Protein AF-0000000067513183 (afdb_homodimer)

Secondary structure (DSSP, 8-state):
---HHHHHHHHHHHHHHHHHHH-EEEEEEETTTTTT---TT--EEEEEEESS--STHHHHHHHHHHHHHTS-EEEEEEEE--THHHHTT-/---HHHHHHHHHHHHHHHHHHH-EEEEEEETTTTTT---TT--EEEEEEESS--STHHHHHHHHHHHHHTS-EEEEEEEE--THHHHTT-

Nearest PDB structures (foldseek):
  8xeh-assembly1_E  TM=6.436E-01  e=5.125E-04  Legionella pneumophila
  8xeo-assembly1_A  TM=6.602E-01  e=3.739E-03  Legionella pneumophila
  1no5-assembly2_B  TM=5.401E-01  e=9.496E-04  Haemophilus influenzae
  2rff-assembly1_A  TM=5.497E-01  e=1.433E-03  Saccharolobus solfataricus P2
  4ebk-assembly1_B  TM=4.570E-01  e=1.074E-01  Pseudomonas aeruginosa

pLDDT: m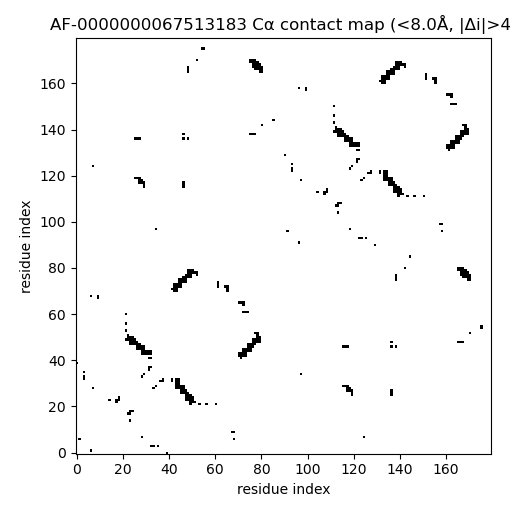ean 87.66, std 16.8, range [27.77, 97.88]

Sequence (180 aa):
MRTLGEILSILARHKPELRARFGVRELAIFGSYARGEATPVSDVDILVALERPLGWEIVDLRDYLEALLGLPVDLLTGTPWSKRSLSRAGMRTLGEILSILARHKPELRARFGVRELAIFGSYARGEATPVSDVDILVALERPLGWEIVDLRDYLEALLGLPVDLLTGTPWSKRSLSRAG

Organism: Thermus thermophilus (strain ATCC 27634 / DSM 579 / HB8) (NCBI:txid300852)

Structure (mmCIF, N/CA/C/O backbone):
data_AF-0000000067513183-model_v1
#
loop_
_entity.id
_entity.type
_entity.pdbx_description
1 polymer Nucleotidyltransferase
#
loop_
_atom_site.group_PDB
_atom_site.id
_atom_site.type_symbol
_atom_site.label_atom_id
_atom_site.label_alt_id
_atom_site.label_comp_id
_atom_site.label_asym_id
_atom_site.label_entity_id
_atom_site.label_seq_id
_atom_site.pdbx_PDB_ins_code
_atom_site.Cartn_x
_atom_site.Cartn_y
_atom_site.Cartn_z
_atom_site.occupancy
_atom_site.B_iso_or_equiv
_atom_site.auth_seq_id
_atom_site.auth_comp_id
_atom_site.auth_asym_id
_atom_site.auth_atom_id
_atom_site.pdbx_PDB_model_num
ATOM 1 N N . MET A 1 1 ? 0.738 1.25 22.672 1 76.19 1 MET A N 1
ATOM 2 C CA . MET A 1 1 ? 0.896 0.688 21.328 1 76.19 1 MET A CA 1
ATOM 3 C C . MET A 1 1 ? -0.349 0.935 20.484 1 76.19 1 MET A C 1
ATOM 5 O O . MET A 1 1 ? -1.473 0.796 20.969 1 76.19 1 MET A O 1
ATOM 9 N N . ARG A 1 2 ? -0.093 1.589 19.328 1 88.5 2 ARG A N 1
ATOM 10 C CA . ARG A 1 2 ? -1.256 1.903 18.516 1 88.5 2 ARG A CA 1
ATOM 11 C C . ARG A 1 2 ? -1.745 0.669 17.766 1 88.5 2 ARG A C 1
ATOM 13 O O . ARG A 1 2 ? -0.941 -0.153 17.312 1 88.5 2 ARG A O 1
ATOM 20 N N . THR A 1 3 ? -2.982 0.467 17.766 1 91 3 THR A N 1
ATOM 21 C CA . THR A 1 3 ? -3.559 -0.626 16.984 1 91 3 THR A CA 1
ATOM 22 C C . THR A 1 3 ? -3.629 -0.26 15.5 1 91 3 THR A C 1
ATOM 24 O O . THR A 1 3 ? -3.527 0.914 15.141 1 91 3 THR A O 1
ATOM 27 N N . LEU A 1 4 ? -3.725 -1.276 14.68 1 92 4 LEU A N 1
ATOM 28 C CA . LEU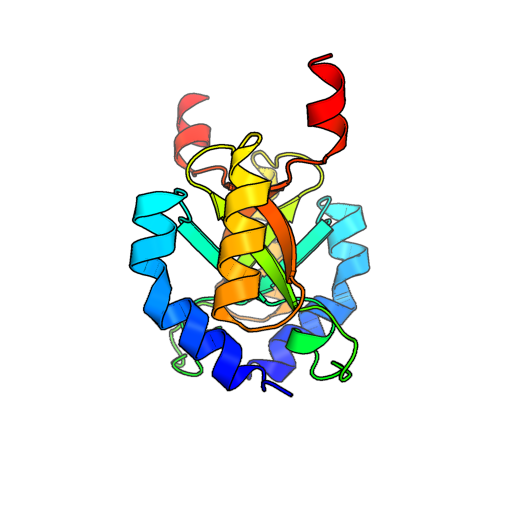 A 1 4 ? -3.852 -1.048 13.25 1 92 4 LEU A CA 1
ATOM 29 C C . LEU A 1 4 ? -5.062 -0.171 12.945 1 92 4 LEU A C 1
ATOM 31 O O . LEU A 1 4 ? -4.98 0.736 12.109 1 92 4 LEU A O 1
ATOM 35 N N . GLY A 1 5 ? -6.152 -0.439 13.602 1 92.44 5 GLY A N 1
ATOM 36 C CA . GLY A 1 5 ? -7.359 0.354 13.414 1 92.44 5 GLY A CA 1
ATOM 37 C C . GLY A 1 5 ? -7.156 1.827 13.719 1 92.44 5 GLY A C 1
ATOM 38 O O . GLY A 1 5 ? -7.66 2.689 12.992 1 92.44 5 GLY A O 1
ATOM 39 N N . GLU A 1 6 ? -6.496 2.123 14.789 1 94.25 6 GLU A N 1
ATOM 40 C CA . GLU A 1 6 ? -6.215 3.502 15.18 1 94.25 6 GLU A CA 1
ATOM 41 C C . GLU A 1 6 ? -5.328 4.195 14.148 1 94.25 6 GLU A C 1
ATOM 43 O O . GLU A 1 6 ? -5.562 5.355 13.805 1 94.25 6 GLU A O 1
ATOM 48 N N . ILE A 1 7 ? -4.289 3.488 13.727 1 95.75 7 ILE A N 1
ATOM 49 C CA . ILE A 1 7 ? -3.365 4.031 12.742 1 95.75 7 ILE A CA 1
ATOM 50 C C . ILE A 1 7 ? -4.117 4.363 11.453 1 95.75 7 ILE A C 1
ATOM 52 O O . ILE A 1 7 ? -3.977 5.461 10.914 1 95.75 7 ILE A O 1
ATOM 56 N N . LEU A 1 8 ? -4.941 3.443 11.023 1 94.62 8 LEU A N 1
ATOM 57 C CA . LEU A 1 8 ? -5.707 3.639 9.797 1 94.62 8 LEU A CA 1
ATOM 58 C C . LEU A 1 8 ? -6.672 4.809 9.938 1 94.62 8 LEU A C 1
ATOM 60 O O . LEU A 1 8 ? -6.867 5.578 8.992 1 94.62 8 LEU A O 1
ATOM 64 N N . SER A 1 9 ? -7.234 4.926 11.07 1 94.88 9 SER A N 1
ATOM 65 C CA . SER A 1 9 ? -8.156 6.027 11.336 1 94.88 9 SER A CA 1
ATOM 66 C C . SER A 1 9 ? -7.445 7.371 11.25 1 94.88 9 SER A C 1
ATOM 68 O O . SER A 1 9 ? -7.957 8.312 10.641 1 94.88 9 SER A O 1
ATOM 70 N N . ILE A 1 10 ? -6.309 7.422 11.875 1 96.38 10 ILE A N 1
ATOM 71 C CA . ILE A 1 10 ? -5.523 8.648 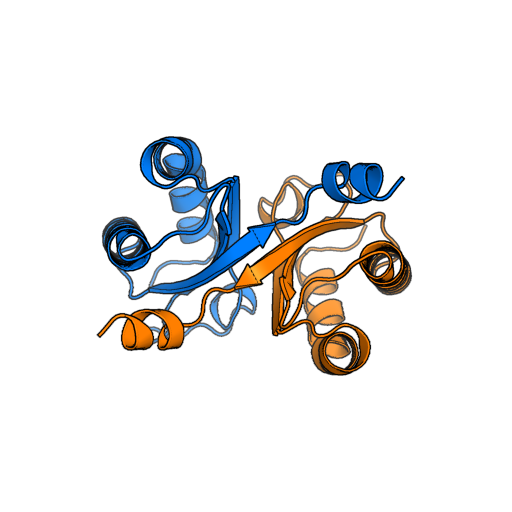11.867 1 96.38 10 ILE A CA 1
ATOM 72 C C . ILE A 1 10 ? -5.129 9 10.438 1 96.38 10 ILE A C 1
ATOM 74 O O . ILE A 1 10 ? -5.285 10.148 10 1 96.38 10 ILE A O 1
ATOM 78 N N . LEU A 1 11 ? -4.641 8.031 9.688 1 96.31 11 LEU A N 1
ATOM 79 C CA . LEU A 1 11 ? -4.211 8.258 8.312 1 96.31 11 LEU A CA 1
ATOM 80 C C . LEU A 1 11 ? -5.387 8.703 7.441 1 96.31 11 LEU A C 1
ATOM 82 O O . LEU A 1 11 ? -5.246 9.609 6.617 1 96.31 11 LEU A O 1
ATOM 86 N N . ALA A 1 12 ? -6.488 8.094 7.633 1 94.44 12 ALA A N 1
ATOM 87 C CA . ALA A 1 12 ? -7.684 8.438 6.867 1 94.44 12 ALA A CA 1
ATOM 88 C C . ALA A 1 12 ? -8.109 9.875 7.141 1 94.44 12 ALA A C 1
ATOM 90 O O . ALA A 1 12 ? -8.492 10.602 6.219 1 94.44 12 ALA A O 1
ATOM 91 N N . ARG A 1 13 ? -8.023 10.25 8.336 1 96.12 13 ARG A N 1
ATOM 92 C CA . ARG A 1 13 ? -8.414 11.594 8.758 1 96.12 13 ARG A CA 1
ATOM 93 C C . ARG A 1 13 ? -7.48 12.648 8.164 1 96.12 13 ARG A C 1
ATOM 95 O O . ARG A 1 13 ? -7.91 13.758 7.855 1 96.12 13 ARG A O 1
ATOM 102 N N . HIS A 1 14 ? -6.316 12.344 7.941 1 97.44 14 HIS A N 1
ATOM 103 C CA . HIS A 1 14 ? -5.328 13.328 7.5 1 97.44 14 HIS A CA 1
ATOM 104 C C . HIS A 1 14 ? -4.992 13.141 6.023 1 97.44 14 HIS A C 1
ATOM 106 O O . HIS A 1 14 ? -4.09 13.797 5.5 1 97.44 14 HIS A O 1
ATOM 112 N N . LYS A 1 15 ? -5.66 12.273 5.375 1 96.31 15 LYS A N 1
ATOM 113 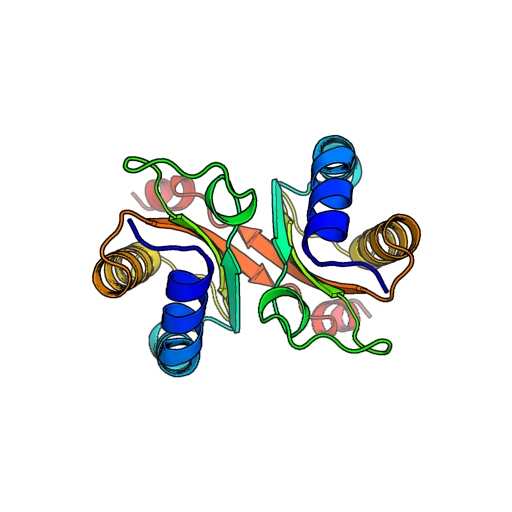C CA . LYS A 1 15 ? -5.41 11.969 3.967 1 96.31 15 LYS A CA 1
ATOM 114 C C . LYS A 1 15 ? -5.539 13.227 3.107 1 96.31 15 LYS A C 1
ATOM 116 O O . LYS A 1 15 ? -4.703 13.469 2.236 1 96.31 15 LYS A O 1
ATOM 121 N N . PRO A 1 16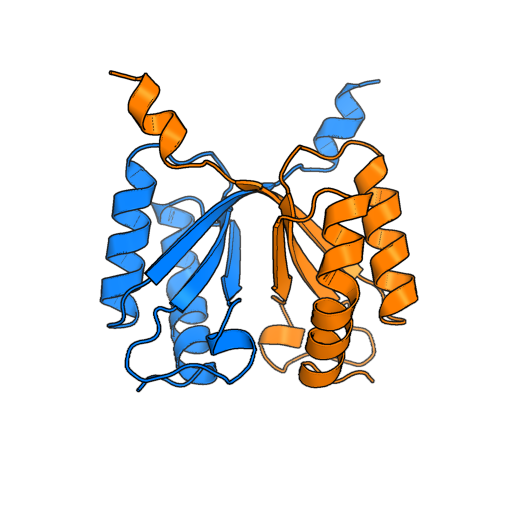 ? -6.602 14.086 3.326 1 96.69 16 PRO A N 1
ATOM 122 C CA . PRO A 1 16 ? -6.707 15.305 2.523 1 96.69 16 PRO A CA 1
ATOM 123 C C . PRO A 1 16 ? -5.488 16.203 2.668 1 96.69 16 PRO A C 1
ATOM 125 O O . PRO A 1 16 ? -5.031 16.797 1.684 1 96.69 16 PRO A O 1
ATOM 128 N N . GLU A 1 17 ? -5 16.25 3.824 1 97.25 17 GLU A N 1
ATOM 129 C CA . GLU A 1 17 ? -3.816 17.078 4.066 1 97.25 17 GLU A CA 1
ATOM 130 C C . GLU A 1 17 ? -2.58 16.469 3.41 1 97.25 17 GLU A C 1
ATOM 132 O O . GLU A 1 17 ? -1.762 17.188 2.83 1 97.25 17 GLU A O 1
ATOM 137 N N . LEU A 1 18 ? -2.428 15.164 3.527 1 97.44 18 LEU A N 1
ATOM 138 C CA . LEU A 1 18 ? -1.316 14.445 2.91 1 97.44 18 LEU A CA 1
ATOM 139 C C . LEU A 1 18 ? -1.331 14.625 1.396 1 97.44 18 LEU A C 1
ATOM 141 O O . LEU A 1 18 ? -0.277 14.781 0.775 1 97.44 18 LEU A O 1
ATOM 145 N N . ARG A 1 19 ? -2.51 14.633 0.856 1 96.38 19 ARG A N 1
ATOM 146 C CA . ARG A 1 19 ? -2.66 14.852 -0.579 1 96.38 19 ARG A CA 1
ATOM 147 C C . ARG A 1 19 ? -2.283 16.281 -0.962 1 96.38 19 ARG A C 1
ATOM 149 O O . ARG A 1 19 ? -1.533 16.484 -1.918 1 96.38 19 ARG A O 1
ATOM 156 N N . ALA A 1 20 ? -2.787 17.188 -0.253 1 96.88 20 ALA A N 1
ATOM 157 C CA . ALA A 1 20 ? -2.574 18.594 -0.555 1 96.88 20 ALA A CA 1
ATOM 158 C C . ALA A 1 20 ? -1.106 18.984 -0.386 1 96.88 20 ALA A C 1
ATOM 160 O O . ALA A 1 20 ? -0.544 19.688 -1.221 1 96.88 20 ALA A O 1
ATOM 161 N N . ARG A 1 21 ? -0.475 18.438 0.611 1 95.88 21 ARG A N 1
ATOM 162 C CA . ARG A 1 21 ? 0.87 18.875 0.971 1 95.88 21 ARG A CA 1
ATOM 163 C C . ARG A 1 21 ? 1.926 18.047 0.24 1 95.88 21 ARG A C 1
ATOM 165 O O . ARG A 1 21 ? 2.971 18.578 -0.148 1 95.88 21 ARG A O 1
ATOM 172 N N . PHE A 1 22 ? 1.675 16.781 0.063 1 95.38 22 PHE A N 1
ATOM 173 C CA . PHE A 1 22 ? 2.744 15.906 -0.405 1 95.38 22 PHE A CA 1
ATOM 174 C C . PHE A 1 22 ? 2.344 15.203 -1.7 1 95.38 22 PHE A C 1
ATOM 176 O O . PHE A 1 22 ? 3.152 14.5 -2.305 1 95.38 22 PHE A O 1
ATOM 183 N N . GLY A 1 23 ? 1.113 15.367 -2.127 1 95.06 23 GLY A N 1
ATOM 184 C CA . GLY A 1 23 ? 0.663 14.711 -3.342 1 95.06 23 GLY A CA 1
ATOM 185 C C . GLY A 1 23 ? 0.377 13.234 -3.146 1 95.06 23 GLY A C 1
ATOM 186 O O . GLY A 1 23 ? 0.542 12.438 -4.074 1 95.06 23 GLY A O 1
ATOM 187 N N . VAL A 1 24 ? -0.016 12.906 -1.958 1 95.44 24 VAL A N 1
ATOM 188 C CA . VAL A 1 24 ? -0.335 11.508 -1.664 1 95.44 24 VAL A CA 1
ATOM 189 C C . VAL A 1 24 ? -1.677 11.141 -2.295 1 95.44 24 VAL A C 1
ATOM 191 O O . VAL A 1 24 ? -2.715 11.703 -1.933 1 95.44 24 VAL A O 1
ATOM 194 N N . ARG A 1 25 ? -1.65 10.258 -3.236 1 94.5 25 ARG A N 1
ATOM 195 C CA . ARG A 1 25 ? -2.881 9.789 -3.865 1 94.5 25 ARG A CA 1
ATOM 196 C C . ARG A 1 25 ? -3.561 8.727 -3.01 1 94.5 25 ARG A C 1
ATOM 198 O O . ARG A 1 25 ? -4.777 8.773 -2.805 1 94.5 25 ARG A O 1
ATOM 205 N N . GLU A 1 26 ? -2.752 7.773 -2.635 1 94.88 26 GLU A N 1
ATOM 206 C CA . GLU A 1 26 ? -3.223 6.691 -1.773 1 94.88 26 GLU A CA 1
ATOM 207 C C . GLU A 1 26 ? -2.113 6.203 -0.846 1 94.88 26 GLU A C 1
ATOM 209 O O . GLU A 1 26 ? -0.931 6.418 -1.116 1 94.88 26 GLU A O 1
ATOM 214 N N . LEU A 1 27 ? -2.537 5.648 0.273 1 95.81 27 LEU A N 1
ATOM 215 C CA . LEU A 1 27 ? -1.571 5.031 1.175 1 95.81 27 LEU A CA 1
ATOM 216 C C . LEU A 1 27 ? -2.152 3.779 1.823 1 95.81 27 LEU A C 1
ATOM 218 O O . LEU A 1 27 ? -3.363 3.691 2.035 1 95.81 27 LEU A O 1
ATOM 222 N N . ALA A 1 28 ? -1.369 2.824 2.129 1 96.38 28 ALA A N 1
ATOM 223 C CA . ALA A 1 28 ? -1.767 1.55 2.721 1 96.38 28 ALA A CA 1
ATOM 224 C C . ALA A 1 28 ? -0.684 1.019 3.656 1 96.38 28 ALA A C 1
ATOM 226 O O . ALA A 1 28 ? 0.505 1.261 3.441 1 96.38 28 ALA A O 1
ATOM 227 N N . ILE A 1 29 ? -1.144 0.32 4.668 1 96.12 29 ILE A N 1
ATOM 228 C CA . ILE A 1 29 ? -0.232 -0.25 5.652 1 96.12 29 ILE A CA 1
ATOM 229 C C . ILE A 1 29 ? 0.181 -1.655 5.223 1 96.12 29 ILE A C 1
ATOM 231 O O . ILE A 1 29 ? -0.641 -2.424 4.719 1 96.12 29 ILE A O 1
ATOM 235 N N . PHE A 1 30 ? 1.454 -2.002 5.367 1 95.19 30 PHE A N 1
ATOM 236 C CA . PHE A 1 30 ? 1.949 -3.355 5.145 1 95.19 30 PHE A CA 1
ATOM 237 C C . PHE A 1 30 ? 2.969 -3.742 6.211 1 95.19 30 PHE A C 1
ATOM 239 O O . PHE A 1 30 ? 3.172 -3.006 7.18 1 95.19 30 PHE A O 1
ATOM 246 N N . GLY A 1 31 ? 3.514 -4.922 6.102 1 92.62 31 GLY A N 1
ATOM 247 C CA . GLY A 1 31 ? 4.488 -5.352 7.09 1 92.62 31 GLY A CA 1
ATOM 248 C C . GLY A 1 31 ? 3.857 -5.953 8.328 1 92.62 31 GLY A C 1
ATOM 249 O O . GLY A 1 31 ? 2.824 -6.617 8.242 1 92.62 31 GLY A O 1
ATOM 250 N N . SER A 1 32 ? 4.516 -5.719 9.414 1 93.56 32 SER A N 1
ATOM 251 C CA . SER A 1 32 ? 4.137 -6.395 10.648 1 93.56 32 SER A CA 1
ATOM 252 C C . SER A 1 32 ? 2.783 -5.91 11.148 1 93.56 32 SER A C 1
ATOM 254 O O . SER A 1 32 ? 2.004 -6.691 11.703 1 93.56 32 SER A O 1
ATOM 256 N N . TYR A 1 33 ? 2.492 -4.617 11.031 1 92.88 33 TYR A N 1
ATOM 257 C CA . TYR A 1 33 ? 1.216 -4.078 11.484 1 92.88 33 TYR A CA 1
ATOM 258 C C . TYR A 1 33 ? 0.06 -4.66 10.68 1 92.88 33 TYR A C 1
ATOM 260 O O . TYR A 1 33 ? -0.971 -5.035 11.242 1 92.88 33 TYR A O 1
ATOM 268 N N . ALA A 1 34 ? 0.203 -4.77 9.414 1 91.31 34 ALA A N 1
ATOM 269 C CA . ALA A 1 34 ? -0.858 -5.309 8.562 1 91.31 34 ALA A CA 1
ATOM 270 C C . ALA A 1 34 ? -1.123 -6.777 8.883 1 91.31 34 ALA A C 1
ATOM 272 O O . ALA A 1 34 ? -2.262 -7.242 8.789 1 91.31 34 ALA A O 1
ATOM 273 N N . ARG A 1 35 ? -0.071 -7.461 9.305 1 87.88 35 ARG A N 1
ATOM 274 C CA . ARG A 1 35 ? -0.177 -8.891 9.562 1 87.88 35 ARG A CA 1
ATOM 275 C C . ARG A 1 35 ? -0.607 -9.156 11.008 1 87.88 35 ARG A C 1
ATOM 277 O O . ARG A 1 35 ? -0.792 -10.305 11.406 1 87.88 35 ARG A O 1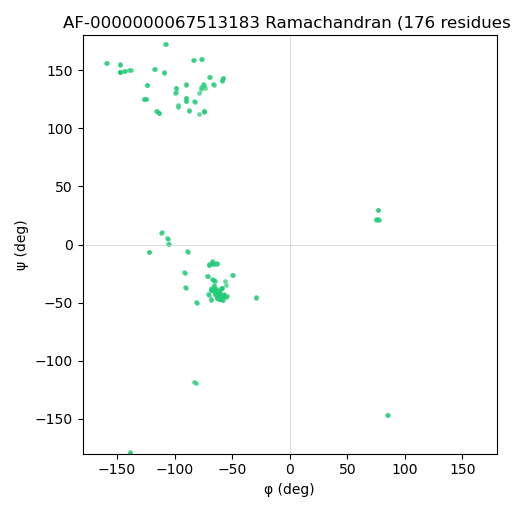
ATOM 284 N N . GLY A 1 36 ? -0.687 -8.195 11.742 1 88.5 36 GLY A N 1
ATOM 285 C CA . GLY A 1 36 ? -1.042 -8.383 13.141 1 88.5 36 GLY A CA 1
ATOM 286 C C . GLY A 1 36 ? 0.106 -8.914 13.984 1 88.5 36 GLY A C 1
ATOM 287 O O . GLY A 1 36 ? -0.115 -9.578 15 1 88.5 36 GLY A O 1
ATOM 288 N N . GLU A 1 37 ? 1.342 -8.727 13.547 1 90.81 37 GLU A N 1
ATOM 289 C CA . GLU A 1 37 ? 2.531 -9.242 14.219 1 90.81 37 GLU A CA 1
ATOM 290 C C . GLU A 1 37 ? 3.371 -8.109 14.797 1 90.81 37 GLU A C 1
ATOM 292 O O . GLU A 1 37 ? 4.508 -8.328 15.227 1 90.81 37 GLU A O 1
ATOM 297 N N . ALA A 1 38 ? 2.824 -6.969 14.789 1 91.56 38 ALA A N 1
ATOM 298 C CA . ALA A 1 38 ? 3.574 -5.797 15.234 1 91.56 38 ALA A CA 1
ATOM 299 C C . ALA A 1 38 ? 3.904 -5.883 16.719 1 91.56 38 ALA A C 1
ATOM 301 O O . ALA A 1 38 ? 3.096 -6.367 17.516 1 91.56 38 ALA A O 1
ATOM 302 N N . THR A 1 39 ? 5.18 -5.5 17.078 1 92.12 39 THR A N 1
ATOM 303 C CA . THR A 1 39 ? 5.645 -5.383 18.453 1 92.12 39 THR A CA 1
ATOM 304 C C . THR A 1 39 ? 5.812 -3.918 18.844 1 92.12 39 THR A C 1
ATOM 306 O O . THR A 1 39 ? 5.699 -3.027 18 1 92.12 39 THR A O 1
ATOM 309 N N . PRO A 1 40 ? 6.086 -3.656 20.141 1 90.69 40 PRO A N 1
ATOM 310 C CA . PRO A 1 40 ? 6.238 -2.268 20.578 1 90.69 40 PRO A CA 1
ATOM 311 C C . PRO A 1 40 ? 7.418 -1.563 19.906 1 90.69 40 PRO A C 1
ATOM 313 O O . PRO A 1 40 ? 7.496 -0.332 19.922 1 90.69 40 PRO A O 1
ATOM 316 N N . VAL A 1 41 ? 8.227 -2.336 19.375 1 91.38 41 VAL A N 1
ATOM 317 C CA . VAL A 1 41 ? 9.414 -1.73 18.781 1 91.38 41 VAL A CA 1
ATOM 318 C C . VAL A 1 41 ? 9.281 -1.719 17.266 1 91.38 41 VAL A C 1
ATOM 320 O O . VAL A 1 41 ? 10.172 -1.229 16.562 1 91.38 41 VAL A O 1
ATOM 323 N N . SER A 1 42 ? 8.195 -2.217 16.766 1 94.94 42 SER A N 1
ATOM 324 C CA . SER A 1 42 ? 7.992 -2.283 15.32 1 94.94 42 SER A CA 1
ATOM 325 C C . SER A 1 42 ? 7.672 -0.909 14.742 1 94.94 42 SER A C 1
ATOM 327 O O . SER A 1 42 ? 6.945 -0.125 15.359 1 94.94 42 SER A O 1
ATOM 329 N N . ASP A 1 43 ? 8.227 -0.53 13.617 1 96.12 43 ASP A N 1
ATOM 330 C CA . ASP A 1 43 ? 7.812 0.662 12.883 1 96.12 43 ASP A CA 1
ATOM 331 C C . ASP A 1 43 ? 6.602 0.368 12 1 96.12 43 ASP A C 1
ATOM 333 O O . ASP A 1 43 ? 6.223 -0.791 11.82 1 96.12 43 ASP A O 1
ATOM 337 N N . VAL A 1 44 ? 5.922 1.407 11.664 1 96.25 44 VAL A N 1
ATOM 338 C CA . VAL A 1 44 ? 4.777 1.254 10.773 1 96.25 44 VAL A CA 1
ATOM 339 C C . VAL A 1 44 ? 5.238 1.339 9.32 1 96.25 44 VAL A C 1
ATOM 341 O O . VAL A 1 44 ? 5.746 2.373 8.883 1 96.25 44 VAL A O 1
ATOM 344 N N . ASP A 1 45 ? 5.098 0.303 8.602 1 96.12 45 ASP A N 1
ATOM 345 C CA . ASP A 1 45 ? 5.398 0.29 7.172 1 96.12 45 ASP A CA 1
ATOM 346 C C . ASP A 1 45 ? 4.223 0.823 6.355 1 96.12 45 ASP A C 1
ATOM 348 O O . ASP A 1 45 ? 3.115 0.285 6.43 1 96.12 45 ASP A O 1
ATOM 352 N N . ILE A 1 46 ? 4.48 1.861 5.555 1 96.69 46 ILE A N 1
ATOM 353 C CA . ILE A 1 46 ? 3.406 2.469 4.777 1 96.69 46 ILE A CA 1
ATOM 354 C C . ILE A 1 46 ? 3.801 2.523 3.305 1 96.69 46 ILE A C 1
ATOM 356 O O . ILE A 1 46 ? 4.902 2.965 2.967 1 96.69 46 ILE A O 1
ATOM 360 N N . LEU A 1 47 ? 2.99 1.976 2.494 1 96 47 LEU A N 1
ATOM 361 C CA . LEU A 1 47 ? 3.107 2.113 1.046 1 96 47 LEU A CA 1
ATOM 362 C C . LEU A 1 47 ? 2.316 3.32 0.55 1 96 47 LEU A C 1
ATOM 364 O O . LEU A 1 47 ? 1.126 3.449 0.84 1 96 47 LEU A O 1
ATOM 368 N N . VAL A 1 48 ? 3.027 4.223 -0.209 1 95.44 48 VAL A N 1
ATOM 369 C CA . VAL A 1 48 ? 2.379 5.473 -0.593 1 95.44 48 VAL A CA 1
ATOM 370 C C . VAL A 1 48 ? 2.426 5.637 -2.111 1 95.44 48 VAL A C 1
ATOM 372 O O . VAL A 1 48 ? 3.494 5.535 -2.719 1 95.44 48 VAL A O 1
ATOM 375 N N . ALA A 1 49 ? 1.305 5.82 -2.705 1 93.94 49 ALA A N 1
ATOM 376 C CA . ALA A 1 49 ? 1.214 6.234 -4.102 1 93.94 49 ALA A CA 1
ATOM 377 C C . ALA A 1 49 ? 1.194 7.758 -4.223 1 93.94 49 ALA A C 1
ATOM 379 O O . ALA A 1 49 ? 0.298 8.414 -3.693 1 93.94 49 ALA A O 1
ATOM 380 N N . LEU A 1 50 ? 2.125 8.234 -4.961 1 93.69 50 LEU A N 1
ATOM 381 C CA . LEU A 1 50 ? 2.268 9.68 -5.086 1 93.69 50 LEU A CA 1
ATOM 382 C C . LEU A 1 50 ? 1.846 10.148 -6.477 1 93.69 50 LEU A C 1
ATOM 384 O O . LEU A 1 50 ? 2.061 9.438 -7.465 1 93.69 50 LEU A O 1
ATOM 388 N N . GLU A 1 51 ? 1.319 11.328 -6.508 1 90.88 51 GLU A N 1
ATOM 389 C CA . GLU A 1 51 ? 0.978 11.945 -7.789 1 90.88 51 GLU A CA 1
ATOM 390 C C . GLU A 1 51 ? 2.232 12.359 -8.555 1 90.88 51 GLU A C 1
ATOM 392 O O . GLU A 1 51 ? 2.205 12.492 -9.773 1 90.88 51 GLU A O 1
ATOM 397 N N . ARG A 1 52 ? 3.232 12.617 -7.832 1 85 52 ARG A N 1
ATOM 398 C CA . ARG A 1 52 ? 4.539 13.016 -8.352 1 85 52 ARG A CA 1
ATOM 399 C C . ARG A 1 52 ? 5.66 12.508 -7.449 1 85 52 ARG A C 1
ATOM 401 O O . ARG A 1 52 ? 5.457 12.312 -6.246 1 85 52 ARG A O 1
ATOM 408 N N . PRO A 1 53 ? 6.793 12.219 -8.094 1 85 53 PRO A N 1
ATOM 409 C CA . PRO A 1 53 ? 7.914 11.82 -7.238 1 85 53 PRO A CA 1
ATOM 410 C C . PRO A 1 53 ? 8.281 12.891 -6.211 1 85 53 PRO A C 1
ATOM 412 O O . PRO A 1 53 ? 8.203 14.086 -6.504 1 85 53 PRO A O 1
ATOM 415 N N . LEU A 1 54 ? 8.57 12.211 -5.121 1 83.12 54 LEU A N 1
ATOM 416 C CA . LEU A 1 54 ? 9.078 13.117 -4.098 1 83.12 54 LEU A CA 1
ATOM 417 C C . LEU A 1 54 ? 10.602 13.078 -4.043 1 83.12 54 LEU A C 1
ATOM 419 O O . LEU A 1 54 ? 11.211 12.016 -4.203 1 83.12 54 LEU A O 1
ATOM 423 N N . GLY A 1 55 ? 11.32 14.172 -4.062 1 84.38 55 GLY A N 1
ATOM 424 C CA . GLY A 1 55 ? 12.742 14.258 -3.758 1 84.38 55 GLY A CA 1
ATOM 425 C C . GLY A 1 55 ? 13.031 14.297 -2.27 1 84.38 55 GLY A C 1
ATOM 426 O O . GLY A 1 55 ? 12.656 13.383 -1.531 1 84.38 55 GLY A O 1
ATOM 427 N N . TRP A 1 56 ? 13.562 15.203 -1.782 1 88.25 56 TRP A N 1
ATOM 428 C CA . TRP A 1 56 ? 13.891 15.414 -0.377 1 88.25 56 TRP A CA 1
ATOM 429 C C . TRP A 1 56 ? 12.625 15.547 0.466 1 88.25 56 TRP A C 1
ATOM 431 O O . TRP A 1 56 ? 12.664 15.359 1.684 1 88.25 56 TRP A O 1
ATOM 441 N N . GLU A 1 57 ? 11.523 15.789 -0.17 1 92.31 57 GLU A N 1
ATOM 442 C CA . GLU A 1 57 ? 10.25 15.961 0.522 1 92.31 57 GLU A CA 1
ATOM 443 C C . GLU A 1 57 ? 9.789 14.656 1.165 1 92.31 57 GLU A C 1
ATOM 445 O O . GLU A 1 57 ? 8.898 14.664 2.016 1 92.31 57 GLU A O 1
ATOM 450 N N . ILE A 1 58 ? 10.383 13.555 0.789 1 92.38 58 ILE A N 1
ATOM 451 C CA . ILE A 1 58 ? 10.016 12.258 1.362 1 92.38 58 ILE A CA 1
ATOM 452 C C . ILE A 1 58 ? 10.391 12.234 2.844 1 92.38 58 ILE A C 1
ATOM 454 O O . ILE A 1 58 ? 9.695 11.609 3.65 1 92.38 58 ILE A O 1
ATOM 458 N N . VAL A 1 59 ? 11.516 12.898 3.115 1 94.19 59 VAL A N 1
ATOM 459 C CA . VAL A 1 59 ? 11.93 12.992 4.512 1 94.19 59 VAL A CA 1
ATOM 460 C C . VAL A 1 59 ? 10.883 13.75 5.32 1 94.19 59 VAL A C 1
ATOM 462 O O . VAL A 1 59 ? 10.516 13.328 6.422 1 94.19 59 VAL A O 1
ATOM 465 N N . ASP A 1 60 ? 10.383 14.812 4.73 1 96 60 ASP A N 1
ATOM 466 C CA . ASP A 1 60 ? 9.328 15.586 5.375 1 96 60 ASP A CA 1
ATOM 467 C C . ASP A 1 60 ? 8.062 14.758 5.555 1 96 60 ASP A C 1
ATOM 469 O O . ASP A 1 60 ? 7.41 14.828 6.598 1 96 60 ASP A O 1
ATOM 473 N N . LEU A 1 61 ? 7.707 14.047 4.562 1 96.5 61 LEU A N 1
ATOM 474 C CA . LEU A 1 61 ? 6.527 13.188 4.641 1 96.5 61 LEU A CA 1
ATOM 475 C C . LEU A 1 61 ? 6.684 12.148 5.746 1 96.5 61 LEU A C 1
ATOM 477 O O . LEU A 1 61 ? 5.766 11.945 6.543 1 96.5 61 LEU A O 1
ATOM 481 N N . ARG A 1 62 ? 7.848 11.516 5.766 1 96.5 62 ARG A N 1
ATOM 482 C CA . ARG A 1 62 ? 8.117 10.523 6.797 1 96.5 62 ARG A CA 1
ATOM 483 C C . ARG A 1 62 ? 8 11.133 8.188 1 96.5 62 ARG A C 1
ATOM 485 O O . ARG A 1 62 ? 7.324 10.586 9.062 1 96.5 62 ARG A O 1
ATOM 492 N N . ASP A 1 63 ? 8.641 12.297 8.367 1 97 63 ASP A N 1
ATOM 493 C CA . ASP A 1 63 ? 8.602 12.977 9.656 1 97 63 ASP A CA 1
ATOM 494 C C . ASP A 1 63 ? 7.168 13.344 10.039 1 97 63 ASP A C 1
ATOM 496 O O . ASP A 1 63 ? 6.777 13.203 11.195 1 97 63 ASP A O 1
ATOM 500 N N . TYR A 1 64 ? 6.469 13.805 9.078 1 97.56 64 TYR A N 1
ATOM 501 C CA . TYR A 1 64 ? 5.082 14.18 9.312 1 97.56 64 TYR A CA 1
ATOM 502 C C . TYR A 1 64 ? 4.266 12.984 9.789 1 97.56 64 TYR A C 1
ATOM 504 O O . TYR A 1 64 ? 3.516 13.086 10.758 1 97.56 64 TYR A O 1
ATOM 512 N N . LEU A 1 65 ? 4.398 11.844 9.164 1 97.88 65 LEU A N 1
ATOM 513 C CA . LEU A 1 65 ? 3.666 10.633 9.516 1 97.88 65 LEU A CA 1
ATOM 514 C C . LEU A 1 65 ? 4.094 10.117 10.883 1 97.88 65 LEU A C 1
ATOM 516 O O . LEU A 1 65 ? 3.26 9.664 11.672 1 97.88 65 LEU A O 1
ATOM 520 N N . GLU A 1 66 ? 5.387 10.195 11.156 1 97.75 66 GLU A N 1
ATOM 521 C CA . GLU A 1 66 ? 5.875 9.781 12.461 1 97.75 66 GLU A CA 1
ATOM 522 C C . GLU A 1 66 ? 5.273 10.633 13.578 1 97.75 66 GLU A C 1
ATOM 524 O O . GLU A 1 66 ? 4.887 10.117 14.625 1 97.75 66 GLU A O 1
ATOM 529 N N . ALA A 1 67 ? 5.246 11.922 13.344 1 97.62 67 ALA A N 1
ATOM 530 C CA . ALA A 1 67 ? 4.656 12.836 14.32 1 97.62 67 ALA A CA 1
ATOM 531 C C . ALA A 1 67 ? 3.166 12.562 14.5 1 97.62 67 ALA A C 1
ATOM 533 O O . ALA A 1 67 ? 2.652 12.594 15.625 1 97.62 67 ALA A O 1
ATOM 534 N N . LEU A 1 68 ? 2.516 12.32 13.43 1 96.5 68 LEU A N 1
ATOM 535 C CA . LEU A 1 68 ? 1.079 12.062 13.438 1 96.5 68 LEU A CA 1
ATOM 536 C C . LEU A 1 68 ? 0.76 10.773 14.188 1 96.5 68 LEU A C 1
ATOM 538 O O . LEU A 1 68 ? -0.183 10.734 14.984 1 96.5 68 LEU A O 1
ATOM 542 N N . LEU A 1 69 ? 1.494 9.734 14.008 1 96.56 69 LEU A N 1
ATOM 543 C CA . LEU A 1 69 ? 1.218 8.414 14.555 1 96.56 69 LEU A CA 1
ATOM 544 C C . LEU A 1 69 ? 1.89 8.234 15.914 1 96.56 69 LEU A C 1
ATOM 546 O O . LEU A 1 69 ? 1.475 7.387 16.703 1 96.56 69 LEU A O 1
ATOM 550 N N . GLY A 1 70 ? 2.918 8.992 16.109 1 95.88 70 GLY A N 1
ATOM 551 C CA . GLY A 1 70 ? 3.688 8.836 17.328 1 95.88 70 GLY A CA 1
ATOM 552 C C . GLY A 1 70 ? 4.562 7.602 17.328 1 95.88 70 GLY A C 1
ATOM 553 O O . GLY A 1 70 ? 4.816 7.016 18.391 1 95.88 70 GLY A O 1
ATOM 554 N N . LEU A 1 71 ? 4.895 7.062 16.203 1 94.88 71 LEU A N 1
ATOM 555 C CA . LEU A 1 71 ? 5.688 5.855 15.977 1 94.88 71 LEU A CA 1
ATOM 556 C C . LEU A 1 71 ? 6.648 6.051 14.812 1 94.88 71 LEU A C 1
ATOM 558 O O . LEU A 1 71 ? 6.418 6.895 13.945 1 94.88 71 LEU A O 1
ATOM 562 N N . PRO A 1 72 ? 7.797 5.336 14.906 1 96.12 72 PRO A N 1
ATOM 563 C CA . PRO A 1 72 ? 8.633 5.344 13.703 1 96.12 72 PRO A CA 1
ATOM 564 C C . PRO A 1 72 ? 7.902 4.82 12.469 1 96.12 72 PRO A C 1
ATOM 566 O O . PRO A 1 72 ? 7.059 3.93 12.578 1 96.12 72 PRO A O 1
ATOM 569 N N . VAL A 1 73 ? 8.188 5.426 11.352 1 96.56 73 VAL A N 1
ATOM 570 C CA . VAL A 1 73 ? 7.523 5.047 10.102 1 96.56 73 VAL A CA 1
ATOM 571 C C . VAL A 1 73 ? 8.57 4.684 9.055 1 96.56 73 VAL A C 1
ATOM 573 O O . VAL A 1 73 ? 9.594 5.355 8.93 1 96.56 73 VAL A O 1
ATOM 576 N N . ASP A 1 74 ? 8.367 3.625 8.297 1 95 74 ASP A N 1
ATOM 577 C CA . ASP A 1 74 ? 9.156 3.223 7.141 1 95 74 ASP A CA 1
ATOM 578 C C . ASP A 1 74 ? 8.336 3.322 5.855 1 95 74 ASP A C 1
ATOM 580 O O . ASP A 1 74 ? 7.418 2.529 5.637 1 95 74 ASP A O 1
ATOM 584 N N . LEU A 1 75 ? 8.773 4.293 4.977 1 94.19 75 LEU A N 1
ATOM 585 C CA . LEU A 1 75 ? 7.957 4.605 3.809 1 94.19 75 LEU A CA 1
ATOM 586 C C . LEU A 1 75 ? 8.484 3.893 2.57 1 94.19 75 LEU A C 1
ATOM 588 O O . LEU A 1 75 ? 9.703 3.818 2.363 1 94.19 75 LEU A O 1
ATOM 592 N N . LEU A 1 76 ? 7.641 3.342 1.853 1 92.69 76 LEU A N 1
ATOM 593 C CA . LEU A 1 76 ? 7.871 2.934 0.472 1 92.69 76 LEU A CA 1
ATOM 594 C C . LEU A 1 76 ? 6.973 3.711 -0.484 1 92.69 76 LEU A C 1
ATOM 596 O O . LEU A 1 76 ? 5.746 3.604 -0.417 1 92.69 76 LEU A O 1
ATOM 600 N N . THR A 1 77 ? 7.574 4.531 -1.341 1 89.81 77 THR A N 1
ATOM 601 C CA . THR A 1 77 ? 6.793 5.43 -2.186 1 89.81 77 THR A CA 1
ATOM 602 C C . THR A 1 77 ? 6.992 5.094 -3.66 1 89.81 77 THR A C 1
ATOM 604 O O . THR A 1 77 ? 8.031 4.555 -4.047 1 89.81 77 THR A O 1
ATOM 607 N N . GLY A 1 78 ? 5.977 5.391 -4.395 1 84.56 78 GLY A N 1
ATOM 608 C CA . GLY A 1 78 ? 6.039 5.238 -5.84 1 84.56 78 GLY A CA 1
ATOM 609 C C . GLY A 1 78 ? 5.004 6.07 -6.57 1 84.56 78 GLY A C 1
ATOM 610 O O . GLY A 1 78 ? 4.023 6.52 -5.973 1 84.56 78 GLY A O 1
ATOM 611 N N . THR A 1 79 ? 5.336 6.332 -7.789 1 81.81 79 THR A N 1
ATOM 612 C CA . THR A 1 79 ? 4.383 7.027 -8.648 1 81.81 79 THR A CA 1
ATOM 613 C C . THR A 1 79 ? 3.617 6.031 -9.516 1 81.81 79 THR A C 1
ATOM 615 O O . THR A 1 79 ? 4.219 5.285 -10.289 1 81.81 79 THR A O 1
ATOM 618 N N . PRO A 1 80 ? 2.287 6.055 -9.312 1 76.5 80 PRO A N 1
ATOM 619 C CA . PRO A 1 80 ? 1.523 5.051 -10.055 1 76.5 80 PRO A CA 1
ATOM 620 C C . PRO A 1 80 ? 1.48 5.332 -11.555 1 76.5 80 PRO A C 1
ATOM 622 O O . PRO A 1 80 ? 1.586 6.488 -11.977 1 76.5 80 PRO A O 1
ATOM 625 N N . TRP A 1 81 ? 1.524 4.137 -12.258 1 64.56 81 TRP A N 1
ATOM 626 C CA . TRP A 1 81 ? 1.331 4.238 -13.703 1 64.56 81 TRP A CA 1
ATOM 627 C C . TRP A 1 81 ? -0.131 4.508 -14.039 1 64.56 81 TRP A C 1
ATOM 629 O O . TRP A 1 81 ? -1.033 4.02 -13.352 1 64.56 81 TRP A O 1
ATOM 639 N N . SER A 1 82 ? -0.609 5.477 -14.539 1 56.94 82 SER A N 1
ATOM 640 C CA . SER A 1 82 ? -1.953 5.715 -15.055 1 56.94 82 SER A CA 1
ATOM 641 C C . SER A 1 82 ? -2.129 5.109 -16.438 1 56.94 82 SER A C 1
ATOM 643 O O . SER A 1 82 ? -1.156 4.953 -17.188 1 56.94 82 SER A O 1
ATOM 645 N N . LYS A 1 83 ? -3.316 4.262 -16.703 1 48.22 83 LYS A N 1
ATOM 646 C CA . LYS A 1 83 ? -3.734 3.881 -18.047 1 48.22 83 LYS A CA 1
ATOM 647 C C . LYS A 1 83 ? -3.334 4.941 -19.062 1 48.22 83 LYS A C 1
ATOM 649 O O . LYS A 1 83 ? -3.256 4.656 -20.266 1 48.22 83 LYS A O 1
ATOM 654 N N . ARG A 1 84 ? -3.549 6.113 -18.781 1 43.09 84 ARG A N 1
ATOM 655 C CA . ARG A 1 84 ? -3.309 7.109 -19.812 1 43.09 84 ARG A CA 1
ATOM 656 C C . ARG A 1 84 ? -1.933 6.922 -20.453 1 43.09 84 ARG A C 1
ATOM 658 O O . ARG A 1 84 ? -1.644 7.496 -21.5 1 43.09 84 ARG A O 1
ATOM 665 N N . SER A 1 85 ? -1.079 6.383 -19.766 1 42.5 85 SER A N 1
ATOM 666 C CA . SER A 1 85 ? 0.218 6.227 -20.406 1 42.5 85 SER A CA 1
ATOM 667 C C . SER A 1 85 ? 0.151 5.211 -21.547 1 42.5 85 SER A C 1
ATOM 669 O O . SER A 1 85 ? 1.092 5.086 -22.328 1 42.5 85 SER A O 1
ATOM 671 N N . LEU A 1 86 ?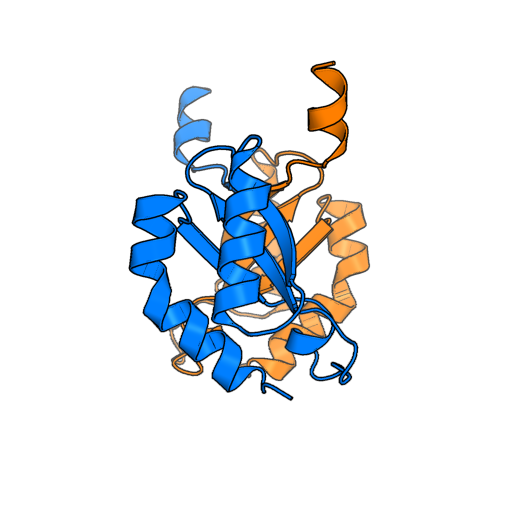 -0.557 4.223 -21.328 1 41.09 86 LEU A N 1
ATOM 672 C CA . LEU A 1 86 ? -0.662 3.314 -22.453 1 41.09 86 LEU A CA 1
ATOM 673 C C . LEU A 1 86 ? -1.14 4.055 -23.703 1 41.09 86 LEU A C 1
ATOM 675 O O . LEU A 1 86 ? -0.803 3.67 -24.828 1 41.09 86 LEU A O 1
ATOM 679 N N . SER A 1 87 ? -2.084 4.855 -23.547 1 37.12 87 SER A N 1
ATOM 680 C CA . SER A 1 87 ? -2.525 5.414 -24.828 1 37.12 87 SER A CA 1
ATOM 681 C C . SER A 1 87 ? -1.373 6.082 -25.562 1 37.12 87 SER A C 1
ATOM 683 O O . SER A 1 87 ? -1.513 6.461 -26.734 1 37.12 87 SER A O 1
ATOM 685 N N . ARG A 1 88 ? -0.513 6.594 -24.844 1 34.19 88 ARG A N 1
ATOM 686 C CA . ARG A 1 88 ? 0.358 7.332 -25.75 1 34.19 88 ARG A CA 1
ATOM 687 C C . ARG A 1 88 ? 1.176 6.379 -26.609 1 34.19 88 ARG A C 1
ATOM 689 O O . ARG A 1 88 ? 2.018 6.816 -27.406 1 34.19 88 ARG A O 1
ATOM 696 N N . ALA A 1 89 ? 1.28 5.219 -26.297 1 34.69 89 ALA A N 1
ATOM 697 C CA . ALA A 1 89 ? 2.07 4.516 -27.297 1 34.69 89 ALA A CA 1
ATOM 698 C C . ALA A 1 89 ? 1.293 4.375 -28.609 1 34.69 89 ALA A C 1
ATOM 700 O O . ALA A 1 89 ? 1.815 3.855 -29.594 1 34.69 89 ALA A O 1
ATOM 701 N N . GLY A 1 90 ? 0.011 4.527 -28.625 1 27.95 90 GLY A N 1
ATOM 702 C CA . GLY A 1 90 ? -0.332 4.605 -30.047 1 27.95 90 GLY A CA 1
ATOM 703 C C . GLY A 1 90 ? -0.083 5.977 -30.641 1 27.95 90 GLY A C 1
ATOM 704 O O . GLY A 1 90 ? -0.022 6.973 -29.922 1 27.95 90 GLY A O 1
ATOM 705 N N . MET B 1 1 ? -18.078 -14.086 0.731 1 76.94 1 MET B N 1
ATOM 706 C CA . MET B 1 1 ? -17.328 -12.844 0.824 1 76.94 1 MET B CA 1
ATOM 707 C C . MET B 1 1 ? -16.016 -13.047 1.594 1 76.94 1 MET B C 1
ATOM 709 O O . MET B 1 1 ? -16 -13.734 2.613 1 76.94 1 MET B O 1
ATOM 713 N N . ARG B 1 2 ? -14.922 -12.695 0.89 1 88.56 2 ARG B N 1
ATOM 714 C CA . ARG B 1 2 ? -13.641 -12.914 1.553 1 88.56 2 ARG B CA 1
ATOM 715 C C . ARG B 1 2 ? -13.367 -11.836 2.596 1 88.56 2 ARG B C 1
ATOM 717 O O . ARG B 1 2 ? -13.703 -10.664 2.389 1 88.56 2 ARG B O 1
ATOM 724 N N . THR B 1 3 ? -12.953 -12.219 3.713 1 91.06 3 THR B N 1
ATOM 725 C CA . THR B 1 3 ? -12.562 -11.258 4.742 1 91.06 3 THR B CA 1
ATOM 726 C C . THR B 1 3 ? -11.195 -10.656 4.434 1 91.06 3 THR B C 1
ATOM 728 O O . THR B 1 3 ? -10.438 -11.203 3.623 1 91.06 3 THR B O 1
ATOM 731 N N . LEU B 1 4 ? -10.938 -9.531 5.02 1 91.94 4 LEU B N 1
ATOM 732 C CA . LEU B 1 4 ? -9.641 -8.883 4.844 1 91.94 4 LEU B CA 1
ATOM 733 C C . LEU B 1 4 ? -8.508 -9.812 5.262 1 91.94 4 LEU B C 1
ATOM 735 O O . LEU B 1 4 ? -7.488 -9.898 4.574 1 91.94 4 LEU B O 1
ATOM 739 N N . GLY B 1 5 ? -8.68 -10.484 6.363 1 92.44 5 GLY B N 1
ATOM 740 C CA . GLY B 1 5 ? -7.68 -11.43 6.84 1 92.44 5 GLY B CA 1
ATOM 741 C C . GLY B 1 5 ? -7.375 -12.531 5.84 1 92.44 5 GLY B C 1
ATOM 742 O O . GLY B 1 5 ? -6.215 -12.906 5.656 1 92.44 5 GLY B O 1
ATOM 743 N N . GLU B 1 6 ? -8.383 -13.086 5.238 1 94.19 6 GLU B N 1
ATOM 744 C CA . GLU B 1 6 ? -8.219 -14.133 4.234 1 94.19 6 GLU B CA 1
ATOM 745 C C . GLU B 1 6 ? -7.469 -13.617 3.01 1 94.19 6 GLU B C 1
ATOM 747 O O . GLU B 1 6 ? -6.594 -14.305 2.477 1 94.19 6 GLU B O 1
ATOM 752 N N . ILE B 1 7 ? -7.875 -12.445 2.559 1 95.69 7 ILE B N 1
ATOM 753 C CA . ILE B 1 7 ? -7.242 -11.836 1.396 1 95.69 7 ILE B CA 1
ATOM 754 C C . ILE B 1 7 ? -5.754 -11.617 1.669 1 95.69 7 ILE B C 1
ATOM 756 O O . ILE B 1 7 ? -4.906 -11.984 0.85 1 95.69 7 ILE B O 1
ATOM 760 N N . LEU B 1 8 ? -5.457 -11.086 2.828 1 94.56 8 LEU B N 1
ATOM 761 C CA . LEU B 1 8 ? -4.07 -10.812 3.197 1 94.56 8 LEU B CA 1
ATOM 762 C C . LEU B 1 8 ? -3.273 -12.109 3.289 1 94.56 8 LEU B C 1
ATOM 764 O O . LEU B 1 8 ? -2.107 -12.156 2.893 1 94.56 8 LEU B O 1
ATOM 768 N N . SER B 1 9 ? -3.895 -13.109 3.787 1 94.81 9 SER B N 1
ATOM 769 C CA . SER B 1 9 ? -3.242 -14.414 3.896 1 94.81 9 SER B CA 1
ATOM 770 C C . SER B 1 9 ? -2.895 -14.977 2.521 1 94.81 9 SER B C 1
ATOM 772 O O . SER B 1 9 ? -1.786 -15.469 2.309 1 94.81 9 SER B O 1
ATOM 774 N N . ILE B 1 10 ? -3.85 -14.891 1.655 1 96.25 10 ILE B N 1
ATOM 775 C CA . ILE B 1 10 ? -3.643 -15.383 0.299 1 96.25 10 ILE B CA 1
ATOM 776 C C . ILE B 1 10 ? -2.514 -14.602 -0.37 1 96.25 10 ILE B C 1
ATOM 778 O O . ILE B 1 10 ? -1.611 -15.195 -0.967 1 96.25 10 ILE B O 1
ATOM 782 N N . LEU B 1 11 ? -2.537 -13.289 -0.267 1 96.31 11 LEU B N 1
ATOM 783 C CA . LEU B 1 11 ? -1.521 -12.445 -0.889 1 96.31 11 LEU B CA 1
ATOM 784 C C . LEU B 1 11 ? -0.142 -12.734 -0.304 1 96.31 11 LEU B C 1
ATOM 786 O O . LEU B 1 11 ? 0.847 -12.805 -1.038 1 96.31 11 LEU B O 1
ATOM 790 N N . ALA B 1 12 ? -0.093 -12.891 0.965 1 94.38 12 ALA B N 1
ATOM 791 C CA . ALA B 1 12 ? 1.17 -13.188 1.638 1 94.38 12 ALA B CA 1
ATOM 792 C C . ALA B 1 12 ? 1.754 -14.508 1.155 1 94.38 12 ALA B C 1
ATOM 794 O O . ALA B 1 12 ? 2.961 -14.617 0.932 1 94.38 12 ALA B O 1
ATOM 795 N N . ARG B 1 13 ? 0.918 -15.43 0.979 1 96.06 13 ARG B N 1
ATOM 796 C CA . ARG B 1 13 ? 1.328 -16.766 0.539 1 96.06 13 ARG B CA 1
ATOM 797 C C . ARG B 1 13 ? 1.854 -16.734 -0.893 1 96.06 13 ARG B C 1
ATOM 799 O O . ARG B 1 13 ? 2.762 -17.484 -1.244 1 96.06 13 ARG B O 1
ATOM 806 N N . HIS B 1 14 ? 1.413 -15.898 -1.67 1 97.44 14 HIS B N 1
ATOM 807 C CA . HIS B 1 14 ? 1.771 -15.875 -3.084 1 97.44 14 HIS B CA 1
ATOM 808 C C . HIS B 1 14 ? 2.729 -14.734 -3.393 1 97.44 14 HIS B C 1
ATOM 810 O O . HIS B 1 14 ? 3.053 -14.484 -4.555 1 97.44 14 HIS B O 1
ATOM 816 N N . LYS B 1 15 ? 3.152 -14.039 -2.424 1 96.25 15 LYS B N 1
ATOM 817 C CA . LYS B 1 15 ? 4.039 -12.891 -2.588 1 96.25 15 LYS B CA 1
ATOM 818 C C . LYS B 1 15 ? 5.32 -13.289 -3.316 1 96.25 15 LYS B C 1
ATOM 820 O O . LYS B 1 15 ? 5.77 -12.586 -4.223 1 96.25 15 LYS B O 1
ATOM 825 N N . PRO B 1 16 ? 5.957 -14.461 -2.951 1 96.62 16 PRO B N 1
ATOM 826 C CA . PRO B 1 16 ? 7.168 -14.859 -3.674 1 96.62 16 PRO B CA 1
ATOM 827 C C . PRO B 1 16 ? 6.93 -15.047 -5.172 1 96.62 16 PRO B C 1
ATOM 829 O O . PRO B 1 16 ? 7.777 -14.664 -5.984 1 96.62 16 PRO B O 1
ATOM 832 N N . GLU B 1 17 ? 5.824 -15.555 -5.469 1 97.25 17 GLU B N 1
ATOM 833 C CA . GLU B 1 17 ? 5.48 -15.742 -6.875 1 97.25 17 GLU B CA 1
ATOM 834 C C . GLU B 1 17 ? 5.227 -14.414 -7.57 1 97.25 17 GLU B C 1
ATOM 836 O O . GLU B 1 17 ? 5.648 -14.211 -8.711 1 97.25 17 GLU B O 1
ATOM 841 N N . LEU B 1 18 ? 4.504 -13.531 -6.914 1 97.38 18 LEU B N 1
ATOM 842 C CA . LEU B 1 18 ? 4.223 -12.203 -7.441 1 97.38 18 LEU B CA 1
ATOM 843 C C . LEU B 1 18 ? 5.516 -11.43 -7.688 1 97.38 18 LEU B C 1
ATOM 845 O O . LEU B 1 18 ? 5.637 -10.719 -8.688 1 97.38 18 LEU B O 1
ATOM 849 N N . ARG B 1 19 ? 6.449 -11.625 -6.801 1 96.31 19 ARG B N 1
ATOM 850 C CA . ARG B 1 19 ? 7.75 -10.984 -6.953 1 96.31 19 ARG B CA 1
ATOM 851 C C . ARG B 1 19 ? 8.516 -11.562 -8.141 1 96.31 19 ARG B C 1
ATOM 853 O O . ARG B 1 19 ? 9.055 -10.82 -8.961 1 96.31 19 ARG B O 1
ATOM 860 N N . ALA B 1 20 ? 8.539 -12.812 -8.211 1 96.88 20 ALA B N 1
ATOM 861 C CA . ALA B 1 20 ? 9.305 -13.5 -9.25 1 96.88 20 ALA B CA 1
ATOM 862 C C . ALA B 1 20 ? 8.711 -13.234 -10.633 1 96.88 20 ALA B C 1
ATOM 864 O O . ALA B 1 20 ? 9.445 -12.984 -11.586 1 96.88 20 ALA B O 1
ATOM 865 N N . ARG B 1 21 ? 7.418 -13.188 -10.703 1 95.88 21 ARG B N 1
ATOM 866 C CA . ARG B 1 21 ? 6.75 -13.117 -12 1 95.88 21 ARG B CA 1
ATOM 867 C C . ARG B 1 21 ? 6.539 -11.672 -12.43 1 95.88 21 ARG B C 1
ATOM 869 O O . ARG B 1 21 ? 6.641 -11.352 -13.609 1 95.88 21 ARG B O 1
ATOM 876 N N . PHE B 1 22 ? 6.227 -10.805 -11.492 1 95.38 22 PHE B N 1
ATOM 877 C CA . PHE B 1 22 ? 5.777 -9.469 -11.875 1 95.38 22 PHE B CA 1
ATOM 878 C C . PHE B 1 22 ? 6.68 -8.398 -11.273 1 95.38 22 PHE B C 1
ATOM 880 O O . PHE B 1 22 ? 6.52 -7.211 -11.555 1 95.38 22 PHE B O 1
ATOM 887 N N . GLY B 1 23 ? 7.613 -8.789 -10.43 1 95 23 GLY B N 1
ATOM 888 C CA . GLY B 1 23 ? 8.492 -7.816 -9.797 1 95 23 GLY B CA 1
ATOM 889 C C . GLY B 1 23 ? 7.828 -7.051 -8.672 1 95 23 GLY B C 1
ATOM 890 O O . GLY B 1 23 ? 8.148 -5.887 -8.43 1 95 23 GLY B O 1
ATOM 891 N N . VAL B 1 24 ? 6.898 -7.699 -8.039 1 95.38 24 VAL B N 1
ATOM 892 C CA . VAL B 1 24 ? 6.199 -7.062 -6.93 1 95.38 24 VAL B CA 1
ATOM 893 C C . VAL B 1 24 ? 7.113 -7.016 -5.707 1 95.38 24 VAL B C 1
ATOM 895 O O . VAL B 1 24 ? 7.508 -8.055 -5.176 1 95.38 24 VAL B O 1
ATOM 898 N N . ARG B 1 25 ? 7.469 -5.82 -5.293 1 94.44 25 ARG B N 1
ATOM 899 C CA . ARG B 1 25 ? 8.289 -5.66 -4.098 1 94.44 25 ARG B CA 1
ATOM 900 C C . ARG B 1 25 ? 7.438 -5.734 -2.834 1 94.44 25 ARG B C 1
ATOM 902 O O . ARG B 1 25 ? 7.805 -6.41 -1.871 1 94.44 25 ARG B O 1
ATOM 909 N N . GLU B 1 26 ? 6.391 -4.973 -2.869 1 94.81 26 GLU B N 1
ATOM 910 C CA . GLU B 1 26 ? 5.438 -4.953 -1.766 1 94.81 26 GLU B CA 1
ATOM 911 C C . GLU B 1 26 ? 4.02 -4.699 -2.266 1 94.81 26 GLU B C 1
ATOM 913 O O . GLU B 1 26 ? 3.828 -4.18 -3.367 1 94.81 26 GLU B O 1
ATOM 918 N N . LEU B 1 27 ? 3.064 -5.152 -1.486 1 95.75 27 LEU B N 1
ATOM 919 C CA . LEU B 1 27 ? 1.671 -4.852 -1.802 1 95.75 27 LEU B CA 1
ATOM 920 C C . LEU B 1 27 ? 0.86 -4.633 -0.529 1 95.75 27 LEU B C 1
ATOM 922 O O . LEU B 1 27 ? 1.168 -5.215 0.515 1 95.75 27 LEU B O 1
ATOM 926 N N . ALA B 1 28 ? -0.123 -3.842 -0.571 1 96.38 28 ALA B N 1
ATOM 927 C CA . ALA B 1 28 ? -0.977 -3.498 0.562 1 96.38 28 ALA B CA 1
ATOM 928 C C . ALA B 1 28 ? -2.408 -3.227 0.109 1 96.38 28 ALA B C 1
ATOM 930 O O . ALA B 1 28 ? -2.633 -2.75 -1.006 1 96.38 28 ALA B O 1
ATOM 931 N N . ILE B 1 29 ? -3.328 -3.549 0.99 1 96.12 29 ILE B N 1
ATOM 932 C CA . ILE B 1 29 ? -4.742 -3.357 0.7 1 96.12 29 ILE B CA 1
ATOM 933 C C . ILE B 1 29 ? -5.18 -1.968 1.157 1 96.12 29 ILE B C 1
ATOM 935 O O . ILE B 1 29 ? -4.766 -1.498 2.219 1 96.12 29 ILE B O 1
ATOM 939 N N . PHE B 1 30 ? -5.977 -1.261 0.369 1 95.25 30 PHE B N 1
ATOM 940 C CA . PHE B 1 30 ? -6.59 0.005 0.754 1 95.25 30 PHE B CA 1
ATOM 941 C C . PHE B 1 30 ? -8.031 0.073 0.276 1 95.25 30 PHE B C 1
ATOM 943 O O . PHE B 1 30 ? -8.57 -0.909 -0.242 1 95.25 30 PHE B O 1
ATOM 950 N N . GLY B 1 31 ? -8.695 1.163 0.546 1 92.69 31 GLY B N 1
ATOM 951 C CA . GLY B 1 31 ? -10.086 1.287 0.123 1 92.69 31 GLY B CA 1
ATOM 952 C C . GLY B 1 31 ? -11.062 0.684 1.11 1 92.69 31 GLY B C 1
ATOM 953 O O . GLY B 1 31 ? -10.852 0.739 2.322 1 92.69 31 GLY B O 1
ATOM 954 N N . SER B 1 32 ? -12.102 0.16 0.552 1 93.5 32 SER B N 1
ATOM 955 C CA . SER B 1 32 ? -13.227 -0.279 1.381 1 93.5 32 SER B CA 1
ATOM 956 C C . SER B 1 32 ? -12.844 -1.489 2.227 1 93.5 32 SER B C 1
ATOM 958 O O . SER B 1 32 ? -13.297 -1.624 3.365 1 93.5 32 SER B O 1
ATOM 960 N N . TYR B 1 33 ? -12.07 -2.422 1.671 1 92.88 33 TYR B N 1
ATOM 961 C CA . TYR B 1 33 ? -11.664 -3.607 2.416 1 92.88 33 TYR B CA 1
ATOM 962 C C . TYR B 1 33 ? -10.781 -3.23 3.604 1 92.88 33 TYR B C 1
ATOM 964 O O . TYR B 1 33 ? -10.953 -3.762 4.703 1 92.88 33 TYR B O 1
ATOM 972 N N . ALA B 1 34 ? -9.883 -2.34 3.42 1 91.38 34 ALA B N 1
ATOM 973 C CA . ALA B 1 34 ? -8.992 -1.927 4.5 1 91.38 34 ALA B CA 1
ATOM 974 C C . ALA B 1 34 ? -9.766 -1.232 5.617 1 91.38 34 ALA B C 1
ATOM 976 O O . ALA B 1 34 ? -9.406 -1.351 6.793 1 91.38 34 ALA B O 1
ATOM 977 N N . ARG B 1 35 ? -10.836 -0.567 5.234 1 87.88 35 ARG B N 1
ATOM 978 C CA . ARG B 1 35 ? -11.617 0.202 6.199 1 87.88 35 ARG B CA 1
ATOM 979 C C . ARG B 1 35 ? -12.695 -0.661 6.844 1 87.88 35 ARG B C 1
ATOM 981 O O . ARG B 1 35 ? -13.438 -0.196 7.719 1 87.88 35 ARG B O 1
ATOM 988 N N . GLY B 1 36 ? -12.836 -1.78 6.41 1 88.31 36 GLY B N 1
ATOM 989 C CA . GLY B 1 36 ? -13.883 -2.635 6.949 1 88.31 36 GLY B CA 1
ATOM 990 C C . GLY B 1 36 ? -15.266 -2.289 6.426 1 88.31 36 GLY B C 1
ATOM 991 O O . GLY B 1 36 ? -16.266 -2.541 7.094 1 88.31 36 GLY B O 1
ATOM 992 N N . GLU B 1 37 ? -15.352 -1.612 5.293 1 90.75 37 GLU B N 1
ATOM 993 C CA . GLU B 1 37 ? -16.609 -1.153 4.715 1 90.75 37 GLU B CA 1
ATOM 994 C C . GLU B 1 37 ? -16.938 -1.908 3.43 1 90.75 37 GLU B C 1
ATOM 996 O O . GLU B 1 37 ? -17.844 -1.521 2.691 1 90.75 37 GLU B O 1
ATOM 1001 N N . ALA B 1 38 ? -16.219 -2.926 3.191 1 91.56 38 ALA B N 1
ATOM 1002 C CA . ALA B 1 38 ? -16.391 -3.664 1.941 1 91.56 38 ALA B CA 1
ATOM 1003 C C . ALA B 1 38 ? -17.75 -4.348 1.881 1 91.56 38 ALA B C 1
ATOM 1005 O O . ALA B 1 38 ? -18.25 -4.832 2.896 1 91.56 38 ALA B O 1
ATOM 1006 N N . THR B 1 39 ? -18.406 -4.281 0.673 1 92 39 THR B N 1
ATOM 1007 C CA . THR B 1 39 ? -19.656 -4.98 0.373 1 92 39 THR B CA 1
ATOM 1008 C C . THR B 1 39 ? -19.406 -6.137 -0.592 1 92 39 THR B C 1
ATOM 1010 O O . THR B 1 39 ? -18.297 -6.285 -1.117 1 92 39 THR B O 1
ATOM 1013 N N . PRO B 1 40 ? -20.438 -6.969 -0.833 1 90.62 40 PRO B N 1
ATOM 1014 C CA . PRO B 1 40 ? -20.25 -8.109 -1.732 1 90.62 40 PRO B CA 1
ATOM 1015 C C . PRO B 1 40 ? -19.906 -7.688 -3.16 1 90.62 40 PRO B C 1
ATOM 1017 O O . PRO B 1 40 ? -19.422 -8.5 -3.951 1 90.62 40 PRO B O 1
ATOM 1020 N N . VAL B 1 41 ? -20.141 -6.488 -3.406 1 91.31 41 VAL B N 1
ATOM 1021 C CA . VAL B 1 41 ? -19.906 -6.039 -4.773 1 91.31 41 VAL B CA 1
ATOM 1022 C C . VAL B 1 41 ? -18.641 -5.195 -4.828 1 91.31 41 VAL B C 1
ATOM 1024 O O . VAL B 1 41 ? -18.234 -4.727 -5.898 1 91.31 41 VAL B O 1
ATOM 1027 N N . SER B 1 42 ? -18 -5.031 -3.723 1 94.94 42 SER B N 1
ATOM 1028 C CA . SER B 1 42 ? -16.797 -4.207 -3.67 1 94.94 42 SER B CA 1
ATOM 1029 C C . SER B 1 42 ? -15.609 -4.934 -4.285 1 94.94 42 SER B C 1
ATOM 1031 O O . SER B 1 42 ? -15.453 -6.145 -4.109 1 94.94 42 SER B O 1
ATOM 1033 N N . ASP B 1 43 ? -14.773 -4.285 -5.066 1 96.19 43 ASP B N 1
ATOM 1034 C CA . ASP B 1 43 ? -13.5 -4.832 -5.52 1 96.19 43 ASP B CA 1
ATOM 1035 C C . ASP B 1 43 ? -12.406 -4.625 -4.473 1 96.19 43 ASP B C 1
ATOM 1037 O O . ASP B 1 43 ? -12.602 -3.891 -3.504 1 96.19 43 ASP B O 1
ATOM 1041 N N . VAL B 1 44 ? -11.414 -5.422 -4.582 1 96.31 44 VAL B N 1
ATOM 1042 C CA . VAL B 1 44 ? -10.281 -5.281 -3.668 1 96.31 44 VAL B CA 1
ATOM 1043 C C . VAL B 1 44 ? -9.281 -4.273 -4.23 1 96.31 44 VAL B C 1
ATOM 1045 O O . VAL B 1 44 ? -8.703 -4.5 -5.297 1 96.31 44 VAL B O 1
ATOM 1048 N N . ASP B 1 45 ? -9.109 -3.195 -3.584 1 96.12 45 ASP B N 1
ATOM 1049 C CA . ASP B 1 45 ? -8.102 -2.205 -3.959 1 96.12 45 ASP B CA 1
ATOM 1050 C C . ASP B 1 45 ? -6.727 -2.584 -3.416 1 96.12 45 ASP B C 1
ATOM 1052 O O . ASP B 1 45 ? -6.551 -2.73 -2.205 1 96.12 45 ASP B O 1
ATOM 1056 N N . ILE B 1 46 ? -5.746 -2.711 -4.312 1 96.69 46 ILE B N 1
ATOM 1057 C CA . ILE B 1 46 ? -4.414 -3.125 -3.893 1 96.69 46 ILE B CA 1
ATOM 1058 C C . ILE B 1 46 ? -3.381 -2.117 -4.391 1 96.69 46 ILE B C 1
ATOM 1060 O O . ILE B 1 46 ? -3.385 -1.744 -5.566 1 96.69 46 ILE B O 1
ATOM 1064 N N . LEU B 1 47 ? -2.619 -1.602 -3.51 1 96.06 47 LEU B N 1
ATOM 1065 C CA . LEU B 1 47 ? -1.455 -0.787 -3.836 1 96.06 47 LEU B CA 1
ATOM 1066 C C . LEU B 1 47 ? -0.207 -1.652 -3.973 1 96.06 47 LEU B C 1
ATOM 1068 O O . LEU B 1 47 ? 0.121 -2.424 -3.066 1 96.06 47 LEU B O 1
ATOM 1072 N N . VAL B 1 48 ? 0.488 -1.517 -5.141 1 95.44 48 VAL B N 1
ATOM 1073 C CA . VAL B 1 48 ? 1.606 -2.416 -5.402 1 95.44 48 VAL B CA 1
ATOM 1074 C C . VAL B 1 48 ? 2.867 -1.604 -5.691 1 95.44 48 VAL B C 1
ATOM 1076 O O . VAL B 1 48 ? 2.857 -0.717 -6.551 1 95.44 48 VAL B O 1
ATOM 1079 N N . ALA B 1 49 ? 3.893 -1.861 -4.969 1 93.88 49 ALA B N 1
ATOM 1080 C CA . ALA B 1 49 ? 5.227 -1.354 -5.285 1 93.88 49 ALA B CA 1
ATOM 1081 C C . ALA B 1 49 ? 5.98 -2.326 -6.188 1 93.88 49 ALA B C 1
ATOM 1083 O O . ALA B 1 49 ? 6.215 -3.479 -5.809 1 93.88 49 ALA B O 1
ATOM 1084 N N . LEU B 1 50 ? 6.387 -1.811 -7.289 1 93.69 50 LEU B N 1
ATOM 1085 C CA . LEU B 1 50 ? 7.047 -2.658 -8.273 1 93.69 50 LEU B CA 1
ATOM 1086 C C . LEU B 1 50 ? 8.539 -2.334 -8.352 1 93.69 50 LEU B C 1
ATOM 1088 O O . LEU B 1 50 ? 8.93 -1.176 -8.203 1 93.69 50 LEU B O 1
ATOM 1092 N N . GLU B 1 51 ? 9.289 -3.348 -8.641 1 90.75 51 GLU B N 1
ATOM 1093 C CA . GLU B 1 51 ? 10.719 -3.154 -8.859 1 90.75 51 GLU B CA 1
ATOM 1094 C C . GLU B 1 51 ? 10.977 -2.447 -10.188 1 90.75 51 GLU B C 1
ATOM 1096 O O . GLU B 1 51 ? 12.023 -1.819 -10.367 1 90.75 51 GLU B O 1
ATOM 1101 N N . ARG B 1 52 ? 10.109 -2.611 -11.07 1 85.12 52 ARG B N 1
ATOM 1102 C CA . ARG B 1 52 ? 10.141 -2.008 -12.398 1 85.12 52 ARG B CA 1
ATOM 1103 C C . ARG B 1 52 ? 8.734 -1.72 -12.898 1 85.12 52 ARG B C 1
ATOM 1105 O O . ARG B 1 52 ? 7.777 -2.385 -12.5 1 85.12 52 ARG B O 1
ATOM 1112 N N . PRO B 1 53 ? 8.648 -0.654 -13.703 1 85.12 53 PRO B N 1
ATOM 1113 C CA . PRO B 1 53 ? 7.32 -0.407 -14.273 1 85.12 53 PRO B CA 1
ATOM 1114 C C . PRO B 1 53 ? 6.801 -1.585 -15.102 1 85.12 53 PRO B C 1
ATOM 1116 O O . PRO B 1 53 ? 7.582 -2.256 -15.781 1 85.12 53 PRO B O 1
ATOM 1119 N N . LEU B 1 54 ? 5.527 -1.656 -14.812 1 83.25 54 LEU B N 1
ATOM 1120 C CA . LEU B 1 54 ? 4.887 -2.664 -15.656 1 83.25 54 LEU B CA 1
ATOM 1121 C C . LEU B 1 54 ? 4.18 -2.014 -16.844 1 83.25 54 LEU B C 1
ATOM 1123 O O . LEU B 1 54 ? 3.602 -0.933 -16.703 1 83.25 54 LEU B O 1
ATOM 1127 N N . GLY B 1 55 ? 4.332 -2.439 -18.062 1 8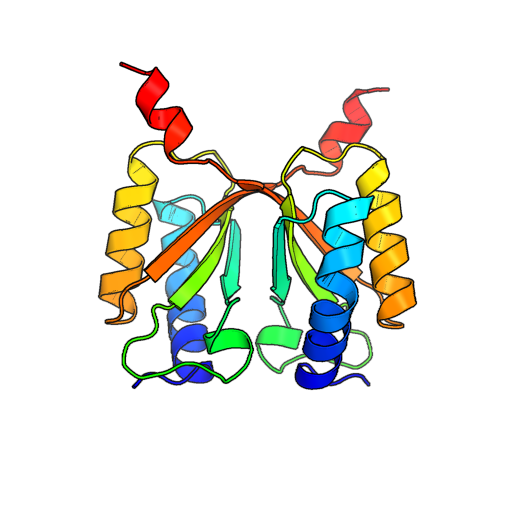4.56 55 GLY B N 1
ATOM 1128 C CA . GLY B 1 55 ? 3.521 -2.061 -19.203 1 84.56 55 GLY B CA 1
ATOM 1129 C C . GLY B 1 55 ? 2.232 -2.854 -19.312 1 84.56 55 GLY B C 1
ATOM 1130 O O . GLY B 1 55 ? 1.406 -2.83 -18.406 1 84.56 55 GLY B O 1
ATOM 1131 N N . TRP B 1 56 ? 2.014 -3.535 -20.234 1 88.31 56 TRP B N 1
ATOM 1132 C CA . TRP B 1 56 ? 0.845 -4.375 -20.469 1 88.31 56 TRP B CA 1
ATOM 1133 C C . TRP B 1 56 ? 0.764 -5.508 -19.453 1 88.31 56 TRP B C 1
ATOM 1135 O O . TRP B 1 56 ? -0.304 -6.086 -19.25 1 88.31 56 TRP B O 1
ATOM 1145 N N . GLU B 1 57 ? 1.842 -5.758 -18.781 1 92.25 57 GLU B N 1
ATOM 1146 C CA . GLU B 1 57 ? 1.907 -6.836 -17.797 1 92.25 57 GLU B CA 1
ATOM 1147 C C . GLU B 1 57 ? 1.026 -6.531 -16.594 1 92.25 57 GLU B C 1
ATOM 1149 O O . GLU B 1 57 ? 0.725 -7.422 -15.789 1 92.25 57 GLU B O 1
ATOM 1154 N N . ILE B 1 58 ? 0.599 -5.293 -16.453 1 92.38 58 ILE B N 1
ATOM 1155 C CA . ILE B 1 58 ? -0.262 -4.914 -15.328 1 92.38 58 ILE B CA 1
ATOM 1156 C C . ILE B 1 58 ? -1.611 -5.617 -15.461 1 92.38 58 ILE B C 1
ATOM 1158 O O . ILE B 1 58 ? -2.232 -5.969 -14.453 1 92.38 58 ILE B O 1
ATOM 1162 N N . VAL B 1 59 ? -2.012 -5.77 -16.719 1 94.19 59 VAL B N 1
ATOM 1163 C CA . VAL B 1 59 ? -3.264 -6.477 -16.969 1 94.19 59 VAL B CA 1
ATOM 1164 C C . VAL B 1 59 ? -3.139 -7.922 -16.5 1 94.19 59 VAL B C 1
ATOM 1166 O O . VAL B 1 59 ? -4.043 -8.453 -15.844 1 94.19 59 VAL B O 1
ATOM 1169 N N . ASP B 1 60 ? -2.004 -8.508 -16.781 1 96 60 ASP B N 1
ATOM 1170 C CA . ASP B 1 60 ? -1.739 -9.875 -16.344 1 96 60 ASP B CA 1
ATOM 1171 C C . ASP B 1 60 ? -1.704 -9.961 -14.812 1 96 60 ASP B C 1
ATOM 1173 O O . ASP B 1 60 ? -2.23 -10.906 -14.227 1 96 60 ASP B O 1
ATOM 1177 N N . LEU B 1 61 ? -1.071 -9.031 -14.219 1 96.44 61 LEU B N 1
ATOM 1178 C CA . LEU B 1 61 ? -1.005 -9 -12.758 1 96.44 61 LEU B CA 1
ATOM 1179 C C . LEU B 1 61 ? -2.398 -8.883 -12.156 1 96.44 61 LEU B C 1
ATOM 1181 O O . LEU B 1 61 ? -2.738 -9.609 -11.219 1 96.44 61 LEU B O 1
ATOM 1185 N N . ARG B 1 62 ? -3.176 -7.969 -12.703 1 96.5 62 ARG B N 1
ATOM 1186 C CA . ARG B 1 62 ? -4.543 -7.789 -12.227 1 96.5 62 ARG B CA 1
ATOM 1187 C C . ARG B 1 62 ? -5.34 -9.086 -12.352 1 96.5 62 ARG B C 1
ATOM 1189 O O . ARG B 1 62 ? -5.988 -9.516 -11.391 1 96.5 62 ARG B O 1
ATOM 1196 N N . ASP B 1 63 ? -5.246 -9.703 -13.539 1 97 63 ASP B N 1
ATOM 1197 C CA . ASP B 1 63 ? -5.961 -10.953 -13.781 1 97 63 ASP B CA 1
ATOM 1198 C C . ASP B 1 63 ? -5.504 -12.047 -12.805 1 97 63 ASP B C 1
ATOM 1200 O O . ASP B 1 63 ? -6.328 -12.805 -12.297 1 97 63 ASP B O 1
ATOM 1204 N N . TYR B 1 64 ? -4.25 -12.086 -12.625 1 97.56 64 TYR B N 1
ATOM 1205 C CA . TYR B 1 64 ? -3.686 -13.07 -11.711 1 97.56 64 TYR B CA 1
ATOM 1206 C C . TYR B 1 64 ? -4.238 -12.891 -10.305 1 97.56 64 TYR B C 1
ATOM 1208 O O . TYR B 1 64 ? -4.656 -13.859 -9.664 1 97.56 64 TYR B O 1
ATOM 1216 N N . LEU B 1 65 ? -4.289 -11.688 -9.789 1 97.88 65 LEU B N 1
ATOM 1217 C CA . LEU B 1 65 ? -4.785 -11.391 -8.445 1 97.88 65 LEU B CA 1
ATOM 1218 C C . LEU B 1 65 ? -6.281 -11.672 -8.344 1 97.88 65 LEU B C 1
ATOM 1220 O O . LEU B 1 65 ? -6.75 -12.18 -7.328 1 97.88 65 LEU B O 1
ATOM 1224 N N . GLU B 1 66 ? -7.008 -11.336 -9.414 1 97.69 66 GLU B N 1
ATOM 1225 C CA . GLU B 1 66 ? -8.438 -11.625 -9.422 1 97.69 66 GLU B CA 1
ATOM 1226 C C . GLU B 1 66 ? -8.711 -13.125 -9.336 1 97.69 66 GLU B C 1
ATOM 1228 O O . GLU B 1 66 ? -9.602 -13.555 -8.609 1 97.69 66 GLU B O 1
ATOM 1233 N N . ALA B 1 67 ? -7.949 -13.867 -10.102 1 97.56 67 ALA B N 1
ATOM 1234 C CA . ALA B 1 67 ? -8.086 -15.32 -10.07 1 97.56 67 ALA B CA 1
ATOM 1235 C C . ALA B 1 67 ? -7.719 -15.883 -8.703 1 97.56 67 ALA B C 1
ATOM 1237 O O . ALA B 1 67 ? -8.383 -16.781 -8.195 1 97.56 67 ALA B O 1
ATOM 1238 N N . LEU B 1 68 ? -6.695 -15.359 -8.133 1 96.44 68 LEU B N 1
ATOM 1239 C CA . LEU B 1 68 ? -6.207 -15.805 -6.836 1 96.44 68 LEU B CA 1
ATOM 1240 C C . LEU B 1 68 ? -7.227 -15.516 -5.742 1 96.44 68 LEU B C 1
ATOM 1242 O O . LEU B 1 68 ? -7.48 -16.359 -4.883 1 96.44 68 LEU B O 1
ATOM 1246 N N . LEU B 1 69 ? -7.844 -14.383 -5.742 1 96.56 69 LEU B N 1
ATOM 1247 C CA . LEU B 1 69 ? -8.734 -13.93 -4.684 1 96.56 69 LEU B CA 1
ATOM 1248 C C . LEU B 1 69 ? -10.18 -14.32 -4.977 1 96.56 69 LEU B C 1
ATOM 1250 O O . LEU B 1 69 ? -11 -14.406 -4.062 1 96.56 69 LEU B O 1
ATOM 1254 N N . GLY B 1 70 ? -10.445 -14.508 -6.223 1 95.88 70 GLY B N 1
ATOM 1255 C CA . GLY B 1 70 ? -11.812 -14.805 -6.625 1 95.88 70 GLY B CA 1
ATOM 1256 C C . GLY B 1 70 ? -12.719 -13.578 -6.59 1 95.88 70 GLY B C 1
ATOM 1257 O O . GLY B 1 70 ? -13.922 -13.703 -6.355 1 95.88 70 GLY B O 1
ATOM 1258 N N . LEU B 1 71 ? -12.188 -12.406 -6.637 1 94.94 71 LEU B N 1
ATOM 1259 C CA . LEU B 1 71 ? -12.859 -11.109 -6.578 1 94.94 71 LEU B CA 1
ATOM 1260 C C . LEU B 1 71 ? -12.25 -10.141 -7.582 1 94.94 71 LEU B C 1
ATOM 1262 O O . LEU B 1 71 ? -11.094 -10.297 -7.98 1 94.94 71 LEU B O 1
ATOM 1266 N N . PRO B 1 72 ? -13.109 -9.203 -8.062 1 96.12 72 PRO B N 1
ATOM 1267 C CA . PRO B 1 72 ? -12.5 -8.141 -8.859 1 96.12 72 PRO B CA 1
ATOM 1268 C C . PRO B 1 72 ? -11.43 -7.367 -8.094 1 96.12 72 PRO B C 1
ATOM 1270 O O . PRO B 1 72 ? -11.539 -7.188 -6.875 1 96.12 72 PRO B O 1
ATOM 1273 N N . VAL B 1 73 ? -10.391 -6.992 -8.797 1 96.56 73 VAL B N 1
ATOM 1274 C CA . VAL B 1 73 ? -9.281 -6.277 -8.172 1 96.56 73 VAL B CA 1
ATOM 1275 C C . VAL B 1 73 ? -9.039 -4.961 -8.898 1 96.56 73 VAL B C 1
ATOM 1277 O O . VAL B 1 73 ? -9.086 -4.902 -10.125 1 96.56 73 VAL B O 1
ATOM 1280 N N . ASP B 1 74 ? -8.805 -3.873 -8.18 1 95 74 ASP B N 1
ATOM 1281 C CA . ASP B 1 74 ? -8.383 -2.574 -8.695 1 95 74 ASP B CA 1
ATOM 1282 C C . ASP B 1 74 ? -6.965 -2.232 -8.234 1 95 74 ASP B C 1
ATOM 1284 O O . ASP B 1 74 ? -6.742 -1.969 -7.051 1 95 74 ASP B O 1
ATOM 1288 N N . LEU B 1 75 ? -6.027 -2.184 -9.234 1 94.12 75 LEU B N 1
ATOM 1289 C CA . LEU B 1 75 ? -4.617 -2.053 -8.891 1 94.12 75 LEU B CA 1
ATOM 1290 C C . LEU B 1 75 ? -4.16 -0.603 -9.016 1 94.12 75 LEU B C 1
ATOM 1292 O O . LEU B 1 75 ? -4.527 0.087 -9.969 1 94.12 75 LEU B O 1
ATOM 1296 N N . LEU B 1 76 ? -3.48 -0.158 -8.086 1 92.62 76 LEU B N 1
ATOM 1297 C CA . LEU B 1 76 ? -2.652 1.039 -8.172 1 92.62 76 LEU B CA 1
ATOM 1298 C C . LEU B 1 76 ? -1.176 0.691 -8.016 1 92.62 76 LEU B C 1
ATOM 1300 O O . LEU B 1 76 ? -0.758 0.194 -6.969 1 92.62 76 LEU B O 1
ATOM 1304 N N . THR B 1 77 ? -0.388 0.903 -9.062 1 89.81 77 THR B N 1
ATOM 1305 C CA . THR B 1 77 ? 1.002 0.458 -9.055 1 89.81 77 THR B CA 1
ATOM 1306 C C . THR B 1 77 ? 1.95 1.647 -9.172 1 89.81 77 THR B C 1
ATOM 1308 O O . THR B 1 77 ? 1.593 2.682 -9.742 1 89.81 77 THR B O 1
ATOM 1311 N N . GLY B 1 78 ? 3.092 1.449 -8.602 1 84.69 78 GLY B N 1
ATOM 1312 C CA . GLY B 1 78 ? 4.152 2.436 -8.719 1 84.69 78 GLY B CA 1
ATOM 1313 C C . GLY B 1 78 ? 5.535 1.857 -8.461 1 84.69 78 GLY B C 1
ATOM 1314 O O . GLY B 1 78 ? 5.664 0.769 -7.898 1 84.69 78 GLY B O 1
ATOM 1315 N N . THR B 1 79 ? 6.477 2.535 -9.008 1 82.06 79 THR B N 1
ATOM 1316 C CA . THR B 1 79 ? 7.867 2.164 -8.758 1 82.06 79 THR B CA 1
ATOM 1317 C C . THR B 1 79 ? 8.461 3.025 -7.641 1 82.06 79 THR B C 1
ATOM 1319 O O . THR B 1 79 ? 8.508 4.25 -7.758 1 82.06 79 THR B O 1
ATOM 1322 N N . PRO B 1 80 ? 8.852 2.311 -6.562 1 76.56 80 PRO B N 1
ATOM 1323 C CA . PRO B 1 80 ? 9.352 3.109 -5.441 1 76.56 80 PRO B CA 1
ATOM 1324 C C . PRO B 1 80 ? 10.695 3.768 -5.734 1 76.56 80 PRO B C 1
ATOM 1326 O O . PRO B 1 80 ? 11.469 3.26 -6.551 1 76.56 80 PRO B O 1
ATOM 1329 N N . TRP B 1 81 ? 10.758 5.008 -5.148 1 64.25 81 TRP B N 1
ATOM 1330 C CA . TRP B 1 81 ? 12.039 5.688 -5.211 1 64.25 81 TRP B CA 1
ATOM 1331 C C . TRP B 1 81 ? 13 5.141 -4.16 1 64.25 81 TRP B C 1
ATOM 1333 O O . TRP B 1 81 ? 12.586 4.77 -3.062 1 64.25 81 TRP B O 1
ATOM 1343 N N . SER B 1 82 ? 13.984 4.52 -4.305 1 56.22 82 SER B N 1
ATOM 1344 C CA . SER B 1 82 ? 15.016 4.113 -3.357 1 56.22 82 SER B CA 1
ATOM 1345 C C . SER B 1 82 ? 15.898 5.293 -2.963 1 56.22 82 SER B C 1
ATOM 1347 O O . SER B 1 82 ? 16.016 6.27 -3.711 1 56.22 82 SER B O 1
ATOM 1349 N N . LYS B 1 83 ? 16.219 5.492 -1.547 1 47.97 83 LYS B N 1
ATOM 1350 C CA . LYS B 1 83 ? 17.281 6.363 -1.056 1 47.97 83 LYS B CA 1
ATOM 1351 C C . LYS B 1 83 ? 18.422 6.465 -2.068 1 47.97 83 LYS B C 1
ATOM 1353 O O . LYS B 1 83 ? 19.234 7.395 -2.01 1 47.97 83 LYS B O 1
ATOM 1358 N N . ARG B 1 84 ? 18.812 5.41 -2.574 1 42.53 84 ARG B N 1
ATOM 1359 C CA . ARG B 1 84 ? 20.016 5.492 -3.383 1 42.53 84 ARG B CA 1
ATOM 1360 C C . ARG B 1 84 ? 19.922 6.609 -4.414 1 42.53 84 ARG B C 1
ATOM 1362 O O . ARG B 1 84 ? 20.922 6.973 -5.047 1 42.53 84 ARG B O 1
ATOM 1369 N N . SER B 1 85 ? 18.797 6.91 -4.773 1 41.91 85 SER B N 1
ATOM 1370 C CA . SER B 1 85 ? 18.797 7.977 -5.77 1 41.91 85 SER B CA 1
ATOM 1371 C C . SER B 1 85 ? 19.25 9.297 -5.16 1 41.91 85 SER B C 1
ATOM 1373 O O . SER B 1 85 ? 19.469 10.281 -5.879 1 41.91 85 SER B O 1
ATOM 1375 N N . LEU B 1 86 ? 18.875 9.5 -4.023 1 39.97 86 LEU B N 1
ATOM 1376 C CA . LEU B 1 86 ? 19.391 10.742 -3.465 1 39.97 86 LEU B CA 1
ATOM 1377 C C . LEU B 1 86 ? 20.922 10.766 -3.545 1 39.97 86 LEU B C 1
ATOM 1379 O O . LEU B 1 86 ? 21.516 11.844 -3.623 1 39.97 86 LEU B O 1
ATOM 1383 N N . SER B 1 87 ? 21.547 9.742 -3.207 1 36.41 87 SER B N 1
ATOM 1384 C CA . SER B 1 87 ? 23 9.922 -3.229 1 36.41 87 SER B CA 1
ATOM 1385 C C . SER B 1 87 ? 23.469 10.406 -4.594 1 36.41 87 SER B C 1
ATOM 1387 O O . SER B 1 87 ? 24.625 10.797 -4.754 1 36.41 87 SER B O 1
ATOM 1389 N N . ARG B 1 88 ? 22.844 9.961 -5.562 1 33.72 88 ARG B N 1
ATOM 1390 C CA . ARG B 1 88 ? 23.625 10.375 -6.727 1 33.72 88 ARG B CA 1
ATOM 1391 C C . ARG B 1 88 ? 23.578 11.891 -6.902 1 33.72 88 ARG B C 1
ATOM 1393 O O . ARG B 1 88 ? 24.125 12.422 -7.875 1 33.72 88 ARG B O 1
ATOM 1400 N N . ALA B 1 89 ? 22.719 12.531 -6.324 1 34.31 89 ALA B N 1
ATOM 1401 C CA . ALA B 1 89 ? 22.922 13.945 -6.652 1 34.31 89 ALA B CA 1
ATOM 1402 C C . ALA B 1 89 ? 24.188 14.484 -5.984 1 34.31 89 ALA B C 1
ATOM 1404 O O . ALA B 1 89 ? 24.516 15.664 -6.129 1 34.31 89 ALA B O 1
ATOM 1405 N N . GLY B 1 90 ? 24.734 13.867 -4.992 1 27.77 90 GLY B N 1
ATOM 1406 C CA . GLY B 1 90 ? 26.031 14.5 -4.82 1 27.77 90 GLY B CA 1
ATOM 1407 C C . GLY B 1 90 ? 27.078 14 -5.797 1 27.77 90 GLY B C 1
ATOM 1408 O O . GLY B 1 90 ? 26.969 12.875 -6.305 1 27.77 90 GLY B O 1
#

Foldseek 3Di:
DDALVRLVVLCVVCVVVCCVPPQFPDKDWDDCRVVVNDDPQDATEMETAGCDDDDPCVVVVQVVSCVSVVGHYDYDYDHDDDPVVVVVVD/DDALVRLVVLCVVCVVVCCVPPQFPDKDWDDCRVVVNDDPQDATEMETAGCDDDDPCVVVVQVVSCVSVVGHYDYDYDHDDDPVVVVVVD

Solvent-accessible surface area (backbone atoms only — not comparable to full-atom values): 10143 Å² total; per-residue (Å²): 128,85,48,61,68,56,52,52,50,53,50,61,72,42,39,69,54,41,25,74,75,64,31,39,72,45,65,23,54,25,63,42,49,63,69,71,65,55,53,93,82,51,54,48,33,37,41,34,34,23,77,48,83,66,67,75,56,48,59,53,51,43,51,50,51,18,65,73,70,71,43,59,57,45,81,47,38,16,40,48,72,55,75,71,60,60,57,62,72,103,129,84,49,62,68,55,52,51,49,53,49,60,72,42,39,67,55,42,26,73,74,66,30,42,71,46,67,23,53,26,65,44,50,62,69,71,63,56,53,93,82,53,53,48,33,34,42,35,33,22,76,48,84,67,67,76,56,48,58,53,51,44,52,50,51,20,66,73,69,72,42,59,58,46,80,46,37,17,41,49,72,58,74,70,60,61,56,61,73,102

Radius of gyration: 16.06 Å; Cα contacts (8 Å, |Δi|>4): 262; chains: 2; bounding box: 46×36×51 Å

InterPro domains:
  IPR002934 Polymerase, nucleotidyl transferase domain [PF01909] (12-77)
  IPR043519 Nucleotidyltransferase superfamily [G3DSA:3.30.460.10] (3-88)
  IPR043519 Nucleotidyltransferase superfamily [SSF81301] (2-81)
  IPR052038 Type VII TA system antitoxin [PTHR33571] (8-82)